Protein AF-A0A2W0ASB6-F1 (afdb_monomer_lite)

Sequence (81 aa):
MLNFQMTTTNPNAAQKTRTFTRLSQAEKEVINARVYVGIRYRNSDRTARVQGLRVANWVFKNYFRPVGDLRFWAQQEGVQE

Secondary structure (DSSP, 8-state):
---EEEE---TT-SS-EEEESSHHHHHHHHHHHHHHTTSS-HHHHHHHHHHHHHHHHHHHHHTTS-TT-THHHHHHTT---

Foldseek 3Di:
DDKDKDADPPPPDPDGMDIDPDPVVVLVVVLVVCVVVPNDDNVVSVVVVVVVVVVVVVCVVCVPPDDPPPVVVVVVVPDDD

Structure (mmCIF, N/CA/C/O backbone):
data_AF-A0A2W0ASB6-F1
#
_entry.id   AF-A0A2W0ASB6-F1
#
loop_
_atom_site.group_PDB
_atom_site.id
_atom_site.type_symbol
_atom_site.label_atom_id
_atom_site.label_alt_id
_atom_site.label_comp_id
_atom_site.label_asym_id
_atom_site.label_entity_id
_atom_site.label_seq_id
_atom_site.pdbx_PDB_ins_code
_atom_site.Cartn_x
_atom_site.Cartn_y
_atom_site.Cartn_z
_atom_site.occupancy
_atom_site.B_iso_or_equiv
_atom_site.auth_seq_id
_atom_site.auth_comp_id
_atom_site.auth_asym_id
_atom_site.auth_atom_id
_atom_site.pdbx_PDB_model_num
ATOM 1 N N . MET A 1 1 ? 12.076 4.985 17.813 1.00 72.94 1 MET A N 1
ATOM 2 C CA . MET A 1 1 ? 12.079 5.245 16.353 1.00 72.94 1 MET A CA 1
ATOM 3 C C . MET A 1 1 ? 11.631 3.964 15.663 1.00 72.94 1 MET A C 1
ATOM 5 O O . MET A 1 1 ? 12.181 2.924 15.995 1.00 72.94 1 MET A O 1
ATOM 9 N N . LEU A 1 2 ? 10.612 4.002 14.796 1.00 87.56 2 LEU A N 1
ATOM 10 C CA . LEU A 1 2 ? 10.193 2.809 14.050 1.00 87.56 2 LEU A CA 1
ATOM 11 C C . LEU A 1 2 ? 11.198 2.572 12.920 1.00 87.56 2 LEU A C 1
ATOM 13 O O . LEU A 1 2 ? 11.328 3.430 12.059 1.00 87.56 2 LEU A O 1
ATOM 17 N N . ASN A 1 3 ? 11.884 1.433 12.923 1.00 95.75 3 ASN A N 1
ATOM 18 C CA . ASN A 1 3 ? 12.726 0.986 11.817 1.00 95.75 3 ASN A CA 1
ATOM 19 C C . ASN A 1 3 ? 12.219 -0.380 11.378 1.00 95.75 3 ASN A C 1
ATOM 21 O O . ASN A 1 3 ? 12.125 -1.290 12.201 1.00 95.75 3 ASN A O 1
ATOM 25 N N . PHE A 1 4 ? 11.870 -0.518 10.105 1.00 9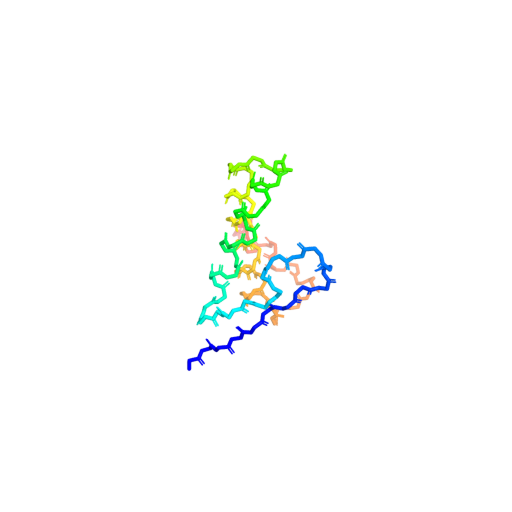6.38 4 PHE A N 1
ATOM 26 C CA . PHE A 1 4 ? 11.418 -1.795 9.565 1.00 96.38 4 PHE A CA 1
ATOM 27 C C . PHE A 1 4 ? 11.919 -1.994 8.141 1.00 96.38 4 PHE A C 1
ATOM 29 O O . PHE A 1 4 ? 12.286 -1.042 7.446 1.00 96.38 4 PHE A O 1
ATOM 36 N N . GLN A 1 5 ? 11.940 -3.255 7.724 1.00 97.00 5 GLN A N 1
ATOM 37 C CA . GLN A 1 5 ? 12.397 -3.660 6.407 1.00 97.00 5 GLN A CA 1
ATOM 38 C C . GLN A 1 5 ? 11.300 -4.403 5.660 1.00 97.00 5 GLN A C 1
ATOM 40 O O . GLN A 1 5 ? 10.472 -5.090 6.256 1.00 97.00 5 GLN A O 1
ATOM 45 N N . MET A 1 6 ? 11.317 -4.267 4.339 1.00 95.06 6 MET A N 1
ATOM 46 C CA . MET A 1 6 ? 10.495 -5.054 3.429 1.00 95.06 6 MET A CA 1
ATOM 47 C C . MET A 1 6 ? 11.413 -5.705 2.403 1.00 95.06 6 MET A C 1
ATOM 49 O O . MET A 1 6 ? 12.219 -5.017 1.771 1.00 95.06 6 MET A O 1
ATOM 53 N N . THR A 1 7 ? 11.283 -7.021 2.238 1.00 96.31 7 THR A N 1
ATOM 54 C CA . THR A 1 7 ? 12.073 -7.806 1.285 1.00 96.31 7 THR A CA 1
ATOM 55 C C . THR A 1 7 ? 11.147 -8.484 0.287 1.00 96.31 7 THR A C 1
ATOM 57 O O . THR A 1 7 ? 10.183 -9.135 0.683 1.00 96.31 7 THR A O 1
ATOM 60 N N . THR A 1 8 ? 11.433 -8.334 -1.006 1.00 94.00 8 THR A N 1
ATOM 61 C CA . THR A 1 8 ? 10.695 -9.026 -2.071 1.00 94.00 8 THR A CA 1
ATOM 62 C C . THR A 1 8 ? 11.319 -10.379 -2.398 1.00 94.00 8 THR A C 1
ATOM 64 O O . THR A 1 8 ? 12.541 -10.539 -2.377 1.00 94.00 8 THR A O 1
ATOM 67 N N . THR A 1 9 ? 10.473 -11.346 -2.747 1.00 96.94 9 THR A N 1
ATOM 68 C CA . THR A 1 9 ? 10.886 -12.653 -3.276 1.00 96.94 9 THR A CA 1
ATOM 69 C C . THR A 1 9 ? 11.086 -12.642 -4.791 1.00 96.94 9 THR A C 1
ATOM 71 O O . THR A 1 9 ? 11.552 -13.636 -5.340 1.00 96.94 9 THR A O 1
ATOM 74 N N . ASN A 1 10 ? 10.777 -11.534 -5.481 1.00 93.94 10 ASN A N 1
ATOM 75 C CA . ASN A 1 10 ? 10.977 -11.429 -6.924 1.00 93.94 10 ASN A CA 1
ATOM 76 C C . ASN A 1 10 ? 12.476 -11.589 -7.262 1.00 93.94 10 ASN A C 1
ATOM 78 O O . ASN A 1 10 ? 13.282 -10.747 -6.845 1.00 93.94 10 ASN A O 1
ATOM 82 N N . PRO A 1 11 ? 12.869 -12.630 -8.023 1.00 95.19 11 PRO A N 1
ATOM 83 C CA . PRO A 1 11 ? 14.273 -12.878 -8.338 1.00 95.19 11 PRO A CA 1
ATOM 84 C C . PRO A 1 11 ? 14.892 -11.763 -9.188 1.00 95.19 11 PRO A C 1
ATOM 86 O O . PRO A 1 11 ? 16.089 -11.522 -9.076 1.00 95.19 11 PRO A O 1
ATOM 89 N N . ASN A 1 12 ? 14.075 -11.042 -9.960 1.00 94.94 12 ASN A N 1
ATOM 90 C CA . ASN A 1 12 ? 14.505 -10.000 -10.893 1.00 94.94 12 ASN A CA 1
ATOM 91 C C . ASN A 1 12 ? 14.568 -8.601 -10.255 1.00 94.94 12 ASN A C 1
ATOM 93 O O . ASN A 1 1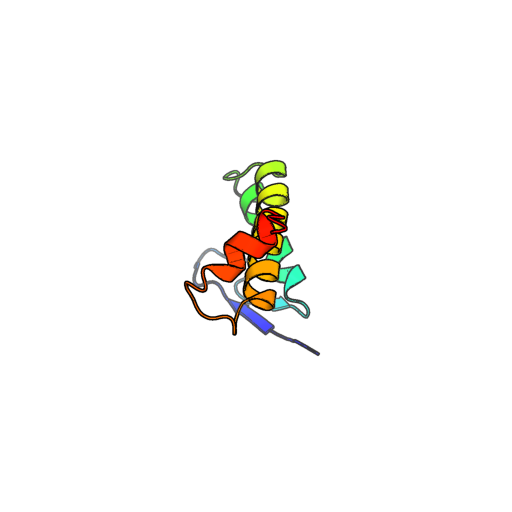2 ? 14.808 -7.612 -10.945 1.00 94.94 12 ASN A O 1
ATOM 97 N N . ALA A 1 13 ? 14.308 -8.476 -8.950 1.00 92.19 13 ALA A N 1
ATOM 98 C CA . ALA A 1 13 ? 14.380 -7.187 -8.274 1.00 92.19 13 ALA A CA 1
ATOM 99 C C . ALA A 1 13 ? 15.840 -6.731 -8.118 1.00 92.19 13 ALA A C 1
ATOM 101 O O . ALA A 1 13 ? 16.610 -7.356 -7.390 1.00 92.19 13 ALA A O 1
ATOM 102 N N . ALA A 1 14 ? 16.191 -5.597 -8.736 1.00 92.69 14 ALA A N 1
ATOM 103 C CA . ALA A 1 14 ? 17.523 -4.993 -8.619 1.00 92.69 14 ALA A CA 1
ATOM 104 C C . ALA A 1 14 ? 17.898 -4.661 -7.162 1.00 92.69 14 ALA A C 1
ATOM 106 O O . ALA A 1 14 ? 19.040 -4.833 -6.750 1.00 92.69 14 ALA A O 1
ATOM 107 N N . GLN A 1 15 ? 16.918 -4.229 -6.364 1.00 93.88 15 GLN A N 1
ATOM 108 C CA . GLN A 1 15 ? 17.055 -4.049 -4.922 1.00 93.88 15 GLN A CA 1
ATOM 109 C C . GLN A 1 15 ? 16.004 -4.903 -4.210 1.00 93.88 15 GLN A C 1
ATOM 111 O O . GLN A 1 15 ? 14.808 -4.617 -4.294 1.00 93.88 15 GLN A O 1
ATOM 116 N N . LYS A 1 16 ? 16.454 -5.945 -3.499 1.00 95.62 16 LYS A N 1
ATOM 117 C CA . LYS A 1 16 ? 15.559 -6.896 -2.819 1.00 95.62 16 LYS A CA 1
ATOM 118 C C . LYS A 1 16 ? 14.995 -6.374 -1.505 1.00 95.62 16 LYS A C 1
ATOM 120 O O . LYS A 1 16 ? 13.815 -6.584 -1.239 1.00 95.62 16 LYS A O 1
ATOM 125 N N . THR A 1 17 ? 15.815 -5.696 -0.706 1.00 96.94 17 THR A N 1
ATOM 126 C CA . THR A 1 17 ? 15.436 -5.215 0.626 1.00 96.94 17 THR A CA 1
ATOM 127 C C . THR A 1 17 ? 15.438 -3.696 0.674 1.00 96.94 17 THR A C 1
ATOM 129 O O . THR A 1 17 ? 16.372 -3.036 0.206 1.00 96.94 17 THR A O 1
ATOM 132 N N . ARG A 1 18 ? 14.382 -3.138 1.264 1.00 95.38 18 ARG A N 1
ATOM 133 C CA . ARG A 1 18 ? 14.226 -1.706 1.526 1.00 95.38 18 ARG A CA 1
ATOM 134 C C . ARG A 1 18 ? 14.025 -1.472 3.012 1.00 95.38 18 ARG A C 1
ATOM 136 O O . ARG A 1 18 ? 13.347 -2.258 3.669 1.00 95.38 18 ARG A O 1
ATOM 143 N N . THR A 1 19 ? 14.605 -0.390 3.516 1.00 96.31 19 THR A N 1
ATOM 144 C CA . THR A 1 19 ? 14.528 0.008 4.924 1.00 96.31 19 THR A CA 1
ATOM 145 C C . THR A 1 19 ? 13.766 1.320 5.033 1.00 96.31 19 THR A C 1
ATOM 147 O O . THR A 1 19 ? 14.033 2.258 4.281 1.00 96.31 19 THR A O 1
ATOM 150 N N . PHE A 1 20 ? 12.842 1.397 5.987 1.00 96.94 20 PHE A N 1
ATOM 151 C CA . PHE A 1 20 ? 11.990 2.558 6.212 1.00 96.94 20 PHE A CA 1
ATOM 152 C C . PHE A 1 20 ? 12.009 2.975 7.679 1.00 96.94 20 PHE A C 1
ATOM 154 O O . PHE A 1 20 ? 12.093 2.138 8.580 1.00 96.94 20 PHE A O 1
ATOM 161 N N . THR A 1 21 ? 11.865 4.280 7.909 1.00 97.19 21 THR A N 1
ATOM 162 C CA . THR A 1 21 ? 11.765 4.879 9.248 1.00 97.19 21 THR A CA 1
ATOM 163 C C . THR A 1 21 ? 10.345 5.350 9.579 1.00 97.19 21 THR A C 1
ATOM 165 O O . THR A 1 21 ? 10.045 5.764 10.702 1.00 97.19 21 THR A O 1
ATOM 168 N N . ARG A 1 22 ? 9.444 5.331 8.584 1.00 95.12 22 ARG A N 1
ATOM 169 C CA . ARG A 1 22 ? 8.027 5.703 8.707 1.00 95.12 22 ARG A CA 1
ATOM 170 C C . ARG A 1 22 ? 7.171 4.829 7.797 1.00 95.12 22 ARG A C 1
ATOM 172 O O . ARG A 1 22 ? 7.522 4.620 6.639 1.00 95.12 22 ARG A O 1
ATOM 179 N N . LEU A 1 23 ? 5.998 4.411 8.273 1.00 93.69 23 LEU A N 1
ATOM 180 C CA . LEU A 1 23 ? 5.039 3.634 7.470 1.00 93.69 23 LEU A CA 1
ATOM 181 C C . LEU A 1 23 ? 4.614 4.370 6.184 1.00 93.69 23 LEU A C 1
ATOM 183 O O . LEU A 1 23 ? 4.438 3.750 5.140 1.00 93.69 23 LEU A O 1
ATOM 187 N N . SER A 1 24 ? 4.537 5.704 6.226 1.00 93.62 24 SER A N 1
ATOM 188 C CA . SER A 1 24 ? 4.180 6.531 5.067 1.00 93.62 24 SER A CA 1
ATOM 189 C C . SER A 1 24 ? 5.223 6.523 3.943 1.00 93.62 24 SER A C 1
ATOM 191 O O . SER A 1 24 ? 4.892 6.837 2.798 1.00 93.62 24 SER A O 1
ATOM 193 N N . GLN A 1 25 ? 6.478 6.154 4.227 1.00 96.06 25 GLN A N 1
ATOM 194 C CA . GLN A 1 25 ? 7.483 5.968 3.177 1.00 96.06 25 GLN A CA 1
ATOM 195 C C . GLN A 1 25 ? 7.165 4.721 2.347 1.00 96.06 25 GLN A C 1
ATOM 197 O O . GLN A 1 25 ? 7.138 4.809 1.120 1.00 96.06 25 GLN A O 1
ATOM 202 N N . ALA A 1 26 ? 6.846 3.604 3.008 1.00 94.81 26 ALA A N 1
ATOM 203 C CA . ALA A 1 26 ? 6.440 2.371 2.337 1.00 94.81 26 ALA A CA 1
ATOM 204 C C . ALA A 1 26 ? 5.137 2.563 1.537 1.00 94.81 26 ALA A C 1
ATOM 206 O O . ALA A 1 26 ? 5.065 2.188 0.368 1.00 94.81 26 ALA A O 1
ATOM 207 N N . GLU A 1 27 ? 4.137 3.236 2.117 1.00 94.38 27 GLU A N 1
ATOM 208 C CA . GLU A 1 27 ? 2.885 3.608 1.434 1.00 94.38 27 GLU A CA 1
ATOM 209 C C . GLU A 1 27 ? 3.145 4.399 0.138 1.00 94.38 27 GLU A C 1
ATOM 211 O O . GLU A 1 27 ? 2.630 4.055 -0.931 1.00 94.38 27 GLU A O 1
ATOM 216 N N . LYS A 1 28 ? 3.969 5.455 0.216 1.00 94.88 28 LYS A N 1
ATOM 217 C CA . LYS A 1 28 ? 4.307 6.308 -0.934 1.00 94.88 28 LYS A CA 1
ATOM 218 C C . LYS A 1 28 ? 5.024 5.523 -2.029 1.00 94.88 28 LYS A C 1
ATOM 220 O O . LYS A 1 28 ? 4.786 5.770 -3.212 1.00 94.88 28 LYS A O 1
ATOM 225 N N . GLU A 1 29 ? 5.897 4.600 -1.649 1.00 94.31 29 GLU A N 1
ATOM 226 C CA . GLU A 1 29 ? 6.628 3.783 -2.606 1.00 94.31 29 GLU A CA 1
ATOM 227 C C . GLU A 1 29 ? 5.707 2.831 -3.374 1.00 94.31 29 GLU A C 1
ATOM 229 O O . GLU A 1 29 ? 5.766 2.798 -4.602 1.00 94.31 29 GLU A O 1
ATOM 234 N N . VAL A 1 30 ? 4.794 2.144 -2.680 1.00 91.88 30 VAL A N 1
ATOM 235 C CA . VAL A 1 30 ? 3.809 1.251 -3.314 1.00 91.88 30 VAL A CA 1
ATOM 236 C C . VAL A 1 30 ? 2.902 2.019 -4.278 1.00 91.88 30 VAL A C 1
ATOM 238 O O . VAL A 1 30 ? 2.654 1.554 -5.391 1.00 91.88 30 VAL A O 1
ATOM 241 N N . ILE A 1 31 ? 2.441 3.213 -3.892 1.00 94.31 31 ILE A N 1
ATOM 242 C CA . ILE A 1 31 ? 1.639 4.082 -4.768 1.00 94.31 31 ILE A CA 1
ATOM 243 C C . ILE A 1 31 ? 2.400 4.426 -6.052 1.00 94.31 31 ILE A C 1
ATOM 245 O O . ILE A 1 31 ? 1.856 4.304 -7.147 1.00 94.31 31 ILE A O 1
ATOM 249 N N . ASN A 1 32 ? 3.664 4.833 -5.932 1.00 94.94 32 ASN A N 1
ATOM 250 C CA . ASN A 1 32 ? 4.470 5.191 -7.096 1.00 94.94 32 ASN A CA 1
ATOM 251 C C . ASN A 1 32 ? 4.795 3.973 -7.971 1.00 94.94 32 ASN A C 1
ATOM 253 O O . ASN A 1 32 ? 4.756 4.086 -9.193 1.00 94.94 32 ASN A O 1
ATOM 257 N N . ALA A 1 33 ? 5.058 2.809 -7.370 1.00 93.06 33 ALA A N 1
ATOM 258 C CA . ALA A 1 33 ? 5.372 1.584 -8.100 1.00 93.06 33 ALA A CA 1
ATOM 259 C C . ALA A 1 33 ? 4.253 1.194 -9.078 1.00 93.06 33 ALA A C 1
ATOM 261 O O . ALA A 1 33 ? 4.532 0.851 -10.224 1.00 93.06 33 ALA A O 1
ATOM 262 N N . ARG A 1 34 ? 2.981 1.320 -8.673 1.00 93.88 34 ARG A N 1
ATOM 263 C CA . ARG A 1 34 ? 1.833 1.004 -9.544 1.00 93.88 34 ARG A CA 1
ATOM 264 C C . ARG A 1 34 ? 1.702 1.948 -10.740 1.00 93.88 34 ARG A C 1
ATOM 266 O O . ARG A 1 34 ? 1.267 1.521 -11.808 1.00 93.88 34 ARG A O 1
ATOM 273 N N . VAL A 1 35 ? 2.125 3.200 -10.572 1.00 95.81 35 VAL A N 1
ATOM 274 C CA . VAL A 1 35 ? 2.207 4.177 -11.665 1.00 95.81 35 VAL A CA 1
ATOM 275 C C . VAL A 1 35 ? 3.372 3.844 -12.597 1.00 95.81 35 VAL A C 1
ATOM 277 O O . VAL A 1 35 ? 3.194 3.853 -13.809 1.00 95.81 35 VAL A O 1
ATOM 280 N N . TYR A 1 36 ? 4.549 3.516 -12.056 1.00 94.81 36 TYR A N 1
ATOM 281 C CA . TYR A 1 36 ? 5.743 3.216 -12.858 1.00 94.81 36 TYR A CA 1
ATOM 282 C C . TYR A 1 36 ? 5.617 1.933 -13.679 1.00 94.81 36 TYR A C 1
ATOM 284 O O . TYR A 1 36 ? 6.111 1.882 -14.799 1.00 94.81 36 TYR A O 1
ATOM 292 N N . VAL A 1 37 ? 4.922 0.922 -13.154 1.00 93.00 37 VAL A N 1
ATOM 293 C CA . VAL A 1 37 ? 4.624 -0.321 -13.887 1.00 93.00 37 VAL A CA 1
ATOM 294 C C . VAL A 1 37 ? 3.500 -0.120 -14.921 1.00 93.00 37 VAL A C 1
ATOM 296 O O . VAL A 1 37 ? 3.275 -0.982 -15.761 1.00 93.00 37 VAL A O 1
ATOM 299 N N . GLY A 1 38 ? 2.797 1.019 -14.898 1.00 95.44 38 GLY A N 1
ATOM 300 C CA . GLY A 1 38 ? 1.766 1.348 -15.887 1.00 95.44 38 GLY A CA 1
ATOM 301 C C . GLY A 1 38 ? 0.409 0.680 -15.649 1.00 95.44 38 GLY A C 1
ATOM 302 O O . GLY A 1 38 ? -0.428 0.666 -16.543 1.00 95.44 38 GLY A O 1
ATOM 303 N N . ILE A 1 39 ? 0.161 0.148 -14.448 1.00 96.31 39 ILE A N 1
ATOM 304 C CA . ILE A 1 39 ? -1.086 -0.568 -14.113 1.00 96.31 39 ILE A CA 1
ATOM 305 C C . ILE A 1 39 ? -2.141 0.316 -13.433 1.00 96.31 39 ILE A C 1
ATOM 307 O O . ILE A 1 39 ? -3.271 -0.123 -13.211 1.00 96.31 39 ILE A O 1
ATOM 311 N N . ARG A 1 40 ? -1.791 1.551 -13.048 1.00 95.94 40 ARG A N 1
ATOM 312 C CA . ARG A 1 40 ? -2.701 2.508 -12.396 1.00 95.94 40 ARG A CA 1
ATOM 313 C C . ARG A 1 40 ? -2.393 3.946 -12.805 1.00 95.94 40 ARG A C 1
ATOM 315 O O . ARG A 1 40 ? -1.235 4.339 -12.930 1.00 95.94 40 ARG A O 1
ATOM 322 N N . TYR A 1 41 ? -3.437 4.768 -12.924 1.00 96.44 41 TYR A N 1
ATOM 323 C CA . TYR A 1 41 ? -3.277 6.214 -13.054 1.00 96.44 41 TYR A CA 1
ATOM 324 C C . TYR A 1 41 ? -2.914 6.850 -11.709 1.00 96.44 41 TYR A C 1
ATOM 326 O O . TYR A 1 41 ? -3.486 6.518 -10.668 1.00 96.44 41 TYR A O 1
ATOM 334 N N . ARG A 1 42 ? -2.040 7.865 -11.744 1.00 94.38 42 ARG A N 1
ATOM 335 C CA . ARG A 1 42 ? -1.603 8.618 -10.553 1.00 94.38 42 ARG A CA 1
ATOM 336 C C . ARG A 1 42 ? -2.769 9.164 -9.726 1.00 94.38 42 ARG A C 1
ATOM 338 O O . ARG A 1 42 ? -2.693 9.177 -8.499 1.00 94.38 42 ARG A O 1
ATOM 345 N N . ASN A 1 43 ? -3.830 9.627 -10.386 1.00 95.88 43 ASN A N 1
ATOM 346 C CA . ASN A 1 43 ? -5.014 10.132 -9.697 1.00 95.88 43 ASN A CA 1
ATOM 347 C C . ASN A 1 43 ? -5.747 9.014 -8.938 1.00 95.88 43 ASN A C 1
ATOM 349 O O . ASN A 1 43 ? -6.080 9.180 -7.767 1.00 95.88 43 ASN A O 1
ATOM 353 N N . SER A 1 44 ? -5.926 7.850 -9.569 1.00 94.94 44 SER A N 1
ATOM 354 C CA . SER A 1 44 ? -6.602 6.699 -8.964 1.00 94.94 44 SER A CA 1
ATOM 355 C C . SER A 1 44 ? -5.918 6.249 -7.674 1.00 94.94 44 SER A C 1
ATOM 357 O O . SER A 1 44 ? -6.601 5.978 -6.689 1.00 94.94 44 SER A O 1
ATOM 359 N N . ASP A 1 45 ? -4.583 6.208 -7.639 1.00 94.88 45 ASP A N 1
ATOM 360 C CA . ASP A 1 45 ? -3.860 5.862 -6.411 1.00 94.88 45 ASP A CA 1
ATOM 361 C C . ASP A 1 45 ? -3.960 6.943 -5.327 1.00 94.88 45 ASP A C 1
ATOM 363 O O . ASP A 1 45 ? -4.136 6.613 -4.153 1.00 94.88 45 ASP A O 1
ATOM 367 N N . ARG A 1 46 ? -3.894 8.232 -5.691 1.00 92.81 46 ARG A N 1
ATOM 368 C CA . ARG A 1 46 ? -4.033 9.337 -4.724 1.00 92.81 46 ARG A CA 1
ATOM 369 C C . ARG A 1 46 ? -5.407 9.343 -4.058 1.00 92.81 46 ARG A C 1
ATOM 371 O O . ARG A 1 46 ? -5.482 9.472 -2.837 1.00 92.81 46 ARG A O 1
ATOM 378 N N . THR A 1 47 ? -6.474 9.171 -4.832 1.00 95.75 47 THR A N 1
ATOM 379 C CA . THR A 1 47 ? -7.844 9.136 -4.303 1.00 95.75 47 THR A CA 1
ATOM 380 C C . THR A 1 47 ? -8.084 7.890 -3.453 1.00 95.75 47 THR A C 1
ATOM 382 O O . THR A 1 47 ? -8.590 8.004 -2.336 1.00 95.75 47 THR A O 1
ATOM 385 N N . ALA A 1 48 ? -7.641 6.714 -3.913 1.00 94.06 48 ALA A N 1
ATOM 386 C CA . ALA A 1 48 ? -7.770 5.470 -3.151 1.00 94.06 48 ALA A CA 1
ATOM 387 C C . ALA A 1 48 ? -7.033 5.531 -1.802 1.00 94.06 48 ALA A C 1
ATOM 389 O O . ALA A 1 48 ? -7.533 5.031 -0.796 1.00 94.06 48 ALA A O 1
ATOM 390 N N . ARG A 1 49 ? -5.876 6.202 -1.751 1.00 94.62 49 ARG A N 1
ATOM 391 C CA . ARG A 1 49 ? -5.140 6.456 -0.506 1.00 94.62 49 ARG A CA 1
ATOM 392 C C . ARG A 1 49 ? -5.977 7.227 0.514 1.00 94.62 49 ARG A C 1
ATOM 394 O O . ARG A 1 49 ? -6.073 6.827 1.670 1.00 94.62 49 ARG A O 1
ATOM 401 N N . VAL A 1 50 ? -6.602 8.324 0.080 1.00 95.56 50 VAL A N 1
ATOM 402 C CA . VAL A 1 50 ? -7.473 9.144 0.939 1.00 95.56 50 VAL A CA 1
ATOM 403 C C . VAL A 1 50 ? -8.673 8.331 1.423 1.00 95.56 50 VAL A C 1
ATOM 405 O O . VAL A 1 50 ? -9.023 8.402 2.600 1.00 95.56 50 VAL A O 1
ATOM 408 N N . GLN A 1 51 ? -9.277 7.527 0.547 1.00 96.81 51 GLN A N 1
ATOM 409 C CA . GLN A 1 51 ? -10.372 6.631 0.919 1.00 96.81 51 GLN A CA 1
ATOM 410 C C . GLN A 1 51 ? -9.938 5.612 1.983 1.00 96.81 51 GLN A C 1
ATOM 412 O O . GLN A 1 51 ? -10.612 5.476 3.002 1.00 96.81 51 GLN A O 1
ATOM 417 N N . GLY A 1 52 ? -8.797 4.946 1.791 1.00 95.38 52 GLY A N 1
ATOM 418 C CA . GLY A 1 52 ? -8.253 3.993 2.761 1.00 95.38 52 GLY A CA 1
ATOM 419 C C . GLY A 1 52 ? -7.989 4.631 4.126 1.00 95.38 52 GLY A C 1
ATOM 420 O O . GLY A 1 52 ? -8.348 4.053 5.148 1.00 95.38 52 GLY A O 1
ATOM 421 N N . LEU A 1 53 ? -7.456 5.858 4.155 1.00 95.50 53 LEU A N 1
ATOM 422 C CA . LEU A 1 53 ? -7.252 6.608 5.402 1.00 95.50 53 LEU A CA 1
ATOM 423 C C . LEU A 1 53 ? -8.568 6.918 6.126 1.00 95.50 53 LEU A C 1
ATOM 425 O O . LEU A 1 53 ? -8.623 6.835 7.351 1.00 95.50 53 LEU A O 1
ATOM 429 N N . ARG A 1 54 ? -9.643 7.241 5.396 1.00 96.56 54 ARG A N 1
ATOM 430 C CA . ARG A 1 54 ? -10.971 7.448 6.000 1.00 96.56 54 ARG A CA 1
ATOM 431 C C . ARG A 1 54 ? -11.491 6.171 6.656 1.00 96.56 54 ARG A C 1
ATOM 433 O O . ARG A 1 54 ? -11.966 6.236 7.787 1.00 96.56 54 ARG A O 1
ATOM 440 N N . VAL A 1 55 ? -11.348 5.027 5.983 1.00 95.69 55 VAL A N 1
ATOM 441 C CA . VAL A 1 55 ? -11.724 3.718 6.543 1.00 95.69 55 VAL A CA 1
ATOM 442 C C . VAL A 1 55 ? -10.877 3.397 7.771 1.00 95.69 55 VAL A C 1
ATOM 444 O O . VAL A 1 55 ? -11.434 3.061 8.808 1.00 95.69 55 VAL A O 1
ATOM 447 N N . ALA A 1 56 ? -9.554 3.562 7.701 1.00 94.38 56 ALA A N 1
ATOM 448 C CA . ALA A 1 56 ? -8.661 3.301 8.830 1.00 94.38 56 ALA A CA 1
ATOM 449 C C . ALA A 1 56 ? -9.009 4.164 10.054 1.00 94.38 56 ALA A C 1
ATOM 451 O O . ALA A 1 56 ? -9.101 3.646 11.166 1.00 94.38 56 ALA A O 1
ATOM 452 N N . ASN A 1 57 ? -9.276 5.457 9.849 1.00 94.56 57 ASN A N 1
ATOM 453 C CA . ASN A 1 57 ? -9.705 6.360 10.918 1.00 94.56 57 ASN A CA 1
ATOM 454 C C . ASN A 1 57 ? -11.051 5.942 11.515 1.00 94.56 57 ASN A C 1
ATOM 456 O O . ASN A 1 57 ? -11.222 5.973 12.734 1.00 94.56 57 ASN A O 1
ATOM 460 N N . TRP A 1 58 ? -12.004 5.542 10.668 1.00 91.81 58 TRP A N 1
ATOM 461 C CA . TRP A 1 58 ? -13.286 5.025 11.132 1.00 91.81 58 TRP A CA 1
ATOM 462 C C . TRP A 1 58 ? -13.098 3.746 11.954 1.00 91.81 58 TRP A C 1
ATOM 464 O O . TRP A 1 58 ? -13.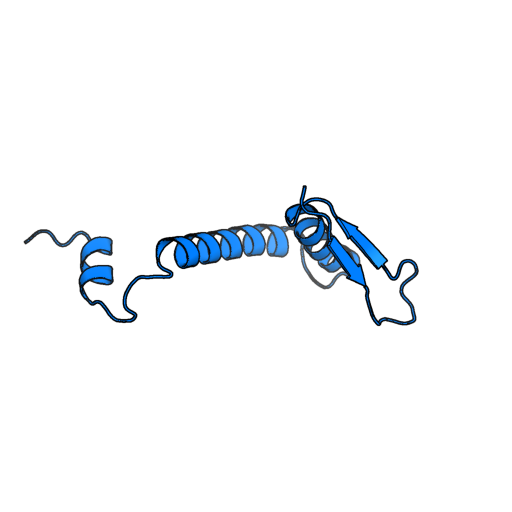623 3.665 13.059 1.00 91.81 58 TRP A O 1
ATOM 474 N N . VAL A 1 59 ? -12.302 2.785 11.479 1.00 91.94 59 VAL A N 1
ATOM 475 C CA . VAL A 1 59 ? -12.025 1.537 12.208 1.00 91.94 59 VAL A CA 1
ATOM 476 C C . VAL A 1 59 ? -11.375 1.841 13.552 1.00 91.94 59 VAL A C 1
ATOM 478 O O . VAL A 1 59 ? -11.862 1.375 14.572 1.00 91.94 59 VAL A O 1
ATOM 481 N N . PHE A 1 60 ? -10.332 2.673 13.585 1.00 92.00 60 PHE A N 1
ATOM 482 C CA . PHE A 1 60 ? -9.639 3.010 14.828 1.00 92.00 60 PHE A CA 1
ATOM 483 C C . PHE A 1 60 ? -10.571 3.675 15.852 1.00 92.00 60 PHE A C 1
ATOM 485 O O . PHE A 1 60 ? -10.552 3.325 17.030 1.00 92.00 60 PHE A O 1
ATOM 492 N N . LYS A 1 61 ? -11.449 4.580 15.400 1.00 89.62 61 LYS A N 1
ATOM 493 C CA . LYS A 1 61 ? -12.453 5.235 16.253 1.00 89.62 61 LYS A CA 1
ATOM 494 C C . LYS A 1 61 ? -13.505 4.262 16.802 1.00 89.62 61 LYS A C 1
ATOM 496 O O . LYS A 1 61 ? -14.070 4.515 17.866 1.00 89.62 61 LYS A O 1
ATOM 501 N N . ASN A 1 62 ? -13.802 3.189 16.073 1.00 87.25 62 ASN A N 1
ATOM 502 C CA . ASN A 1 62 ? -14.908 2.281 16.377 1.00 87.25 62 ASN A CA 1
ATOM 503 C C . ASN A 1 62 ? -14.461 0.879 16.819 1.00 87.25 62 ASN A C 1
ATOM 505 O O . ASN A 1 62 ? -15.318 0.048 17.089 1.00 87.25 62 ASN A O 1
ATOM 509 N N . TYR A 1 63 ? -13.157 0.615 16.934 1.00 86.00 63 TYR A N 1
ATOM 510 C CA . TYR A 1 63 ? -12.599 -0.729 17.133 1.00 86.00 63 TYR A CA 1
ATOM 511 C C . TYR A 1 63 ? -13.189 -1.480 18.339 1.00 86.00 63 TYR A C 1
ATOM 513 O O . TYR A 1 63 ? -13.410 -2.682 18.267 1.00 86.00 63 TYR A O 1
ATOM 521 N N . PHE A 1 64 ? -13.486 -0.767 19.429 1.00 85.19 64 PHE A N 1
ATOM 522 C CA . PHE A 1 64 ? -14.066 -1.342 20.649 1.00 85.19 64 PHE A CA 1
ATOM 523 C C . PHE A 1 64 ? -15.588 -1.170 20.765 1.00 85.19 64 PHE A C 1
ATOM 525 O O . PHE A 1 64 ? -16.152 -1.408 21.832 1.00 85.19 64 PHE A O 1
ATOM 532 N N . ARG A 1 65 ? -16.272 -0.724 19.706 1.00 82.62 65 ARG A N 1
ATOM 533 C CA . ARG A 1 65 ? -17.734 -0.594 19.724 1.00 82.62 65 ARG A CA 1
ATOM 534 C C . ARG A 1 65 ? -18.398 -1.930 19.368 1.00 82.62 65 ARG A C 1
ATOM 536 O O . ARG A 1 65 ? -17.864 -2.657 18.532 1.00 82.62 65 ARG A O 1
ATOM 543 N N . PRO A 1 66 ? -19.565 -2.254 19.955 1.00 81.38 66 PRO A N 1
ATOM 544 C CA . PRO A 1 66 ? -20.307 -3.455 19.591 1.00 81.38 66 PRO A CA 1
ATOM 545 C C . PRO A 1 66 ? -20.681 -3.439 18.105 1.00 81.38 66 PRO A C 1
ATOM 547 O O . PRO A 1 66 ? -21.200 -2.443 17.595 1.00 81.38 66 PRO A O 1
ATOM 550 N N . VAL A 1 67 ? -20.451 -4.552 17.410 1.00 70.88 67 VAL A N 1
ATOM 551 C CA . VAL A 1 67 ? -20.927 -4.727 16.035 1.00 70.88 67 VAL A CA 1
ATOM 552 C C . VAL A 1 67 ? -22.443 -4.930 16.099 1.00 70.88 67 VAL A C 1
ATOM 554 O O . VAL A 1 67 ? -22.903 -5.900 16.690 1.00 70.88 67 VAL A O 1
ATOM 557 N N . GLY A 1 68 ? -23.219 -4.005 15.525 1.00 69.00 68 GLY A N 1
ATOM 558 C CA . GLY A 1 68 ? -24.686 -4.084 15.511 1.00 69.00 68 GLY A CA 1
ATOM 559 C C . GLY A 1 68 ? -25.416 -3.253 16.573 1.00 69.00 68 GLY A C 1
ATOM 560 O O . GLY A 1 68 ? -26.621 -3.428 16.730 1.00 69.00 68 GLY A O 1
ATOM 561 N N . ASP A 1 69 ? -24.746 -2.331 17.279 1.00 68.62 69 ASP A N 1
ATOM 562 C CA . ASP A 1 69 ? -25.464 -1.346 18.102 1.00 68.62 69 ASP A CA 1
ATOM 563 C C . ASP A 1 69 ? -26.288 -0.415 17.195 1.00 68.62 69 ASP A C 1
ATOM 565 O O . ASP A 1 69 ? -25.748 0.478 16.542 1.00 68.62 69 ASP A O 1
ATOM 569 N N . LEU A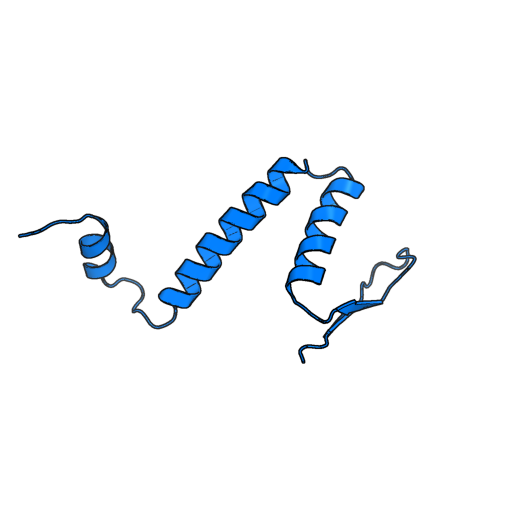 1 70 ? -27.606 -0.628 17.143 1.00 63.34 70 LEU A N 1
ATOM 570 C CA . LEU A 1 70 ? -28.544 0.153 16.326 1.00 63.34 70 LEU A CA 1
ATOM 571 C C . LEU A 1 70 ? -28.521 1.655 16.663 1.00 63.34 70 LEU A C 1
ATOM 573 O O . LEU A 1 70 ? -28.847 2.481 15.809 1.00 63.34 70 LEU A O 1
ATOM 577 N N . ARG A 1 71 ? -28.052 2.037 17.861 1.00 65.31 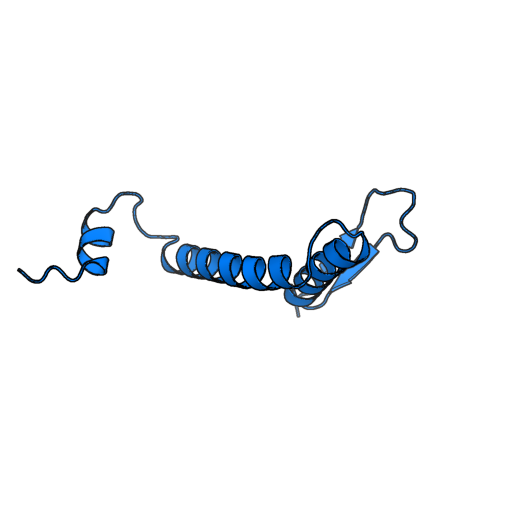71 ARG A N 1
ATOM 578 C CA . ARG A 1 71 ? -27.872 3.447 18.253 1.00 65.31 71 ARG A CA 1
ATOM 579 C C . ARG A 1 71 ? -26.744 4.137 17.479 1.00 65.31 71 ARG A C 1
ATOM 581 O O . ARG A 1 71 ? -26.733 5.362 17.385 1.00 65.31 71 ARG A O 1
ATOM 588 N N . PHE A 1 72 ? -25.810 3.372 16.905 1.00 62.88 72 PHE A N 1
ATOM 589 C CA . PHE A 1 72 ? -24.726 3.898 16.070 1.00 62.88 72 PHE A CA 1
ATOM 590 C C . PHE A 1 72 ? -25.254 4.576 14.799 1.00 62.88 72 PHE A C 1
ATOM 592 O O . PHE A 1 72 ? -24.766 5.643 14.426 1.00 62.88 72 PHE A O 1
ATOM 599 N N . TRP A 1 73 ? -26.265 3.975 14.164 1.00 58.38 73 TRP A N 1
ATOM 600 C CA . TRP A 1 73 ? -26.912 4.518 12.967 1.00 58.38 73 TRP A CA 1
ATOM 601 C C . TRP A 1 73 ? -27.846 5.682 13.320 1.00 58.38 73 TRP A C 1
ATOM 603 O O . TRP A 1 73 ? -27.797 6.719 12.665 1.00 58.38 73 TRP A O 1
ATOM 613 N N . ALA A 1 74 ? -28.579 5.581 14.435 1.00 58.72 74 ALA A N 1
ATOM 614 C CA . ALA A 1 74 ? -29.457 6.650 14.921 1.00 58.72 74 ALA A CA 1
ATOM 615 C C . ALA A 1 74 ? -28.707 7.965 15.240 1.00 58.72 74 ALA A C 1
ATOM 617 O O . ALA A 1 74 ? -29.194 9.049 14.932 1.00 58.72 74 ALA A O 1
ATOM 618 N N . GLN A 1 75 ? -27.486 7.891 15.791 1.00 58.59 75 GLN A N 1
ATOM 619 C CA . GLN A 1 75 ? -26.655 9.078 16.054 1.00 58.59 75 GLN A CA 1
ATOM 620 C C . GLN A 1 75 ? -26.031 9.703 14.794 1.00 58.59 75 GLN A C 1
ATOM 622 O O . GLN A 1 75 ? -25.653 10.874 14.828 1.00 58.59 75 GLN A O 1
ATOM 627 N N . GLN A 1 76 ? -25.877 8.948 13.701 1.00 58.72 76 GLN A N 1
ATOM 628 C CA . GLN A 1 76 ? -25.361 9.473 12.429 1.00 58.72 76 GLN A CA 1
ATOM 629 C C . GLN A 1 76 ? -26.449 10.198 11.622 1.00 58.72 76 GLN A C 1
ATOM 631 O O . GLN A 1 76 ? -26.119 11.135 10.900 1.00 58.72 76 GLN A O 1
ATOM 636 N N . GLU A 1 77 ? -27.717 9.802 11.765 1.00 57.78 77 GLU A N 1
ATOM 637 C CA . GLU A 1 77 ? -28.841 10.371 11.002 1.00 57.78 77 GLU A CA 1
ATOM 638 C C . GLU A 1 77 ? -29.537 11.566 11.674 1.00 57.78 77 GLU A C 1
ATOM 640 O O . GLU A 1 77 ? -30.442 12.152 11.090 1.00 57.78 77 GLU A O 1
ATOM 645 N N . GLY A 1 78 ? -29.100 11.991 12.864 1.00 53.38 78 GLY A N 1
ATOM 646 C CA . GLY A 1 78 ? -29.609 13.217 13.486 1.00 53.38 78 GLY A CA 1
ATOM 647 C C . GLY A 1 78 ? -31.094 13.166 13.857 1.00 53.38 78 GLY A C 1
ATOM 648 O O . GLY A 1 78 ? -31.742 14.209 13.891 1.00 53.38 78 GLY A O 1
ATOM 649 N N . VAL A 1 79 ? -31.636 11.980 14.145 1.00 53.22 79 VAL A N 1
ATOM 650 C CA . VAL A 1 79 ? -33.006 11.846 14.649 1.00 53.22 79 VAL A CA 1
ATOM 651 C C . VAL A 1 79 ? -33.017 12.294 16.112 1.00 53.22 79 VAL A C 1
ATOM 653 O O . VAL A 1 79 ? -32.630 11.543 17.007 1.00 53.22 79 VAL A O 1
ATOM 656 N N . GLN A 1 80 ? -33.374 13.560 16.335 1.00 46.88 80 GLN A N 1
ATOM 657 C CA . GLN A 1 80 ? -33.872 14.020 17.630 1.00 46.88 80 GLN A CA 1
ATOM 658 C C . GLN A 1 80 ? -35.330 13.566 17.769 1.00 46.88 80 GLN A C 1
ATOM 660 O O . GLN A 1 80 ? -36.040 13.514 16.764 1.00 46.88 80 GLN A O 1
ATOM 665 N N . GLU A 1 81 ? -35.695 13.172 18.991 1.00 43.19 81 GLU A N 1
ATOM 666 C CA . GLU A 1 81 ? -37.018 12.660 19.389 1.00 43.19 81 GLU A CA 1
ATOM 667 C C . GLU A 1 81 ? -38.195 13.525 18.918 1.00 43.19 81 GLU A C 1
ATOM 669 O O . GLU A 1 81 ? -38.067 14.772 18.917 1.00 43.19 81 GLU A O 1
#

Radius of gyration: 19.08 Å; chains: 1; bounding box: 54×27×36 Å

pLDDT: mean 87.21, std 14.22, range [43.19, 97.19]

=== Feature glossary ===
The features interleaved in this record are:

— What the protein is —

Sequence gives the chain of amino acids in standard one-letter code (A=alanine, C=cysteine, …, Y=tyrosine), read N→C. It is the only feature that is directly encoded by the gene; all structural features are derived from the folded form of this sequence.

Database cross-references. InterPro integrates a dozen domain/family signature databases into unified entries with residue-range hits. GO terms attach function/process/location labels with evidence codes. CATH codes position the fold in a four-level structural taxonomy. Organism is the NCBI-taxonomy species name.

— Where its atoms are —

Atomic coordinates in PDBx/mmCIF format — the same representation the Protein Data Bank distributes. Each line of the _atom_site loop places one backbone atom in Cartesian space (units: ångströms, origin: arbitrary).

The six renders are orthographic views along the three Cartesian axes in both directions. Representation (cartoon, sticks, or surface) and color scheme (sequence-rainbow or by-chain) vary across proteins so the training set covers all the common visualization conventions.

— Local backbone conformation —

Eight-state secondary structure (DSSP): H is the canonical α-helix, G the tighter 3₁₀-helix, I the wider π-helix; E/B are β-structure, T and S are turns and bends, and '-' is everything else. DSSP derives these from the pattern of main-chain N–H···O=C hydrogen bonds, not from the sequence.

P-SEA three-state annotation labels each residue as helix, strand, or coil based purely on the geometry of the Cα tr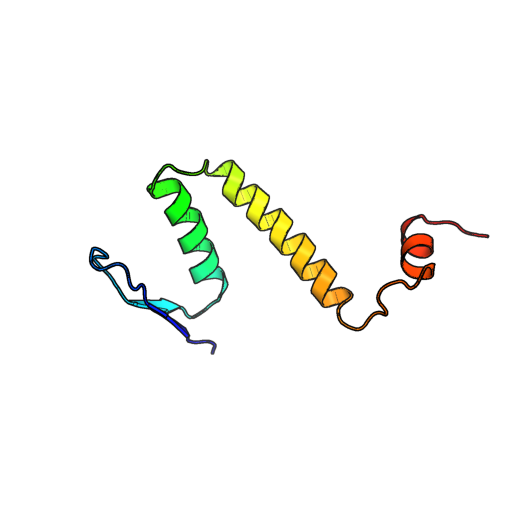ace. It serves as a fallback when the full backbone (and thus DSSP) is unavailable.

The φ/ψ torsion pair specifies the backbone conformation at each residue. φ rotates about the N–Cα bond, ψ about the Cα–C bond. Steric clashes forbid most of the (φ, ψ) plane — the allowed regions (α-helix basin, β-sheet basin, left-handed helix) are the Ramachandran-allowed regions.

— Global shape and packing —

The geometric summary reports three shape descriptors. Rg (radius of gyration) measures how spread out the Cα atoms are about their centre of mass; compact globular proteins have small Rg, elongated or unfolded ones large. Cα contacts (<8 Å, |i−j|>4) count long-range residue pairs in spatial proximity — high for tightly packed folds, near zero for rods or random coil. The bounding-box extents give the protein's footprint along x, y, z in Å.

Solvent-accessible surface area (SASA) is the area in Å² traced out by the centre of a 1.4 Å probe sphere (a water molecule) rolled over the protein's van der Waals surface (Shrake–Rupley / Lee–Richards construction). Buried residues have near-zero SASA; fully exposed residues can exceed 200 Å². The total SASA scales roughly with the number of surface residues.

The contact map is a binary N×N matrix image: pixel (i, j) is dark where Cα_i and Cα_j are within 8 Å and |i−j|>4. Because the |i−j|>4 filter removes local helical contacts, off-diagonal stripes parallel to the main diagonal indicate parallel β-sheets; stripes perpendicular to it indicate antiparallel β-sheets. The Ramachandran plot scatters every residue's (φ, ψ) pair against the sterically allowed regions. The PAE heatmap renders the predicted-aligned-error matrix.

— Structural neighborhood —

3Di is Foldseek's structural alphabet. Each residue is assigned one of twenty discrete states based on how its Cα sits relative to its spatial (not sequential) neighbors. Aligning 3Di strings finds structural homologs roughly as well as full 3D superposition, but orders of magnitude faster.

Nearest PDB neighbors are the top structural matches found by Foldseek when searching this structure against the entire Protein Data Bank. Each hit reports a TM-score (0 to 1; >0.5 almost always implies the same fold) and an E-value. These are *structural* homologs — they may share no detectable sequence similarity.

— Confidence and disorder —

For AlphaFold models, the B-factor field carries pLDDT — the model's own estimate of local accuracy on a 0–100 scale. Regions with pLDDT<50 should be treated as essentially unmodeled; they often correspond to intrinsically disordered segments.

Crystallographic B-factors measure how much each atom's electron density is smeared out, in Å². They rise in mobile loops and surface residues and fall in the buried interior. In AlphaFold models this column is repurposed to hold pLDDT instead.

Predicted aligned error is AlphaFold's pairwise confidence. Unlike pLDDT (per-residue), PAE is per-residue-pair and captures whether two parts of the structure are correctly placed relative to each other. Units are ångströms of expected positional error.